Protein AF-A0A8S9M834-F1 (afdb_monomer_lite)

Sequence (113 aa):
MVLVHNRYKRPKENEKFREELDKAIQVIWNCGLPSPRCVAVDAVVETDLVSALQVSVFPEIIFTKAGKILYREKGIRTADELSKIMAFFYYGAAKPPCLNGVDYSQEQIPSVD

Organism: Brassica cretica (NCBI:txid69181)

Structure (mmCIF, N/CA/C/O backbone):
data_AF-A0A8S9M834-F1
#
_entry.id   AF-A0A8S9M834-F1
#
loop_
_atom_site.group_PDB
_atom_site.id
_atom_site.type_symbol
_atom_site.label_atom_id
_atom_site.label_alt_id
_atom_site.label_comp_id
_atom_site.label_asym_id
_atom_site.label_entity_id
_atom_site.label_seq_id
_atom_site.pdbx_PDB_ins_code
_atom_site.Cartn_x
_atom_site.Cartn_y
_atom_site.Cartn_z
_atom_site.occupancy
_atom_site.B_iso_or_equiv
_atom_site.auth_seq_id
_atom_site.auth_comp_id
_atom_site.auth_asym_id
_atom_site.auth_atom_id
_atom_site.pdbx_PDB_model_num
ATOM 1 N N . MET A 1 1 ? 0.890 -6.527 -2.447 1.00 91.88 1 MET A N 1
ATOM 2 C CA . MET A 1 1 ? 0.918 -5.295 -1.634 1.00 91.88 1 MET A CA 1
ATOM 3 C C . MET A 1 1 ? -0.371 -5.169 -0.846 1.00 91.88 1 MET A C 1
ATOM 5 O O . MET A 1 1 ? -1.420 -5.529 -1.373 1.00 91.88 1 MET A O 1
ATOM 9 N N . VAL A 1 2 ? -0.288 -4.680 0.388 1.00 94.69 2 VAL A N 1
ATOM 10 C CA . VAL A 1 2 ? -1.420 -4.558 1.315 1.00 94.69 2 VAL A CA 1
ATOM 11 C C . VAL A 1 2 ? -1.542 -3.104 1.766 1.00 94.69 2 VAL A C 1
ATOM 13 O O . VAL A 1 2 ? -0.580 -2.562 2.296 1.00 94.69 2 VAL A O 1
ATOM 16 N N . LEU A 1 3 ? -2.695 -2.473 1.554 1.00 95.44 3 LEU A N 1
ATOM 17 C CA . LEU A 1 3 ? -3.052 -1.180 2.142 1.00 95.44 3 LEU A CA 1
ATOM 18 C C . LEU A 1 3 ? -3.857 -1.447 3.411 1.00 95.44 3 LEU A C 1
ATOM 20 O O . LEU A 1 3 ? -4.983 -1.931 3.329 1.00 95.44 3 LEU A O 1
ATOM 24 N N . VAL A 1 4 ? -3.304 -1.115 4.568 1.00 96.38 4 VAL A N 1
ATOM 25 C CA . VAL A 1 4 ? -4.003 -1.224 5.848 1.00 96.38 4 VAL A CA 1
ATOM 26 C C . VAL A 1 4 ? -4.565 0.145 6.202 1.00 96.38 4 VAL A C 1
ATOM 28 O O . VAL A 1 4 ? -3.817 1.099 6.418 1.00 96.38 4 VAL A O 1
ATOM 31 N N . HIS A 1 5 ? -5.889 0.255 6.250 1.00 95.56 5 HIS A N 1
ATOM 32 C CA . HIS A 1 5 ? -6.585 1.489 6.611 1.00 95.56 5 HIS A CA 1
ATOM 33 C C . HIS A 1 5 ? -7.445 1.278 7.854 1.00 95.56 5 HIS A C 1
ATOM 35 O O . HIS A 1 5 ? -7.808 0.158 8.194 1.00 95.56 5 HIS A O 1
ATOM 41 N N . ASN A 1 6 ? -7.804 2.365 8.533 1.00 94.75 6 ASN A N 1
ATOM 42 C CA . ASN A 1 6 ? -8.695 2.313 9.689 1.00 94.75 6 ASN A CA 1
ATOM 43 C C . ASN A 1 6 ? -9.870 3.264 9.460 1.00 94.75 6 ASN A C 1
ATOM 45 O O . ASN A 1 6 ? -9.666 4.475 9.405 1.00 94.75 6 ASN A O 1
ATOM 49 N N . ARG A 1 7 ? -11.097 2.738 9.331 1.00 90.62 7 ARG A N 1
ATOM 50 C CA . ARG A 1 7 ? -12.282 3.543 8.955 1.00 90.62 7 ARG A CA 1
ATOM 51 C C . ARG A 1 7 ? -12.531 4.759 9.853 1.00 90.62 7 ARG A C 1
ATOM 53 O O . ARG A 1 7 ? -13.064 5.755 9.376 1.00 90.62 7 ARG A O 1
ATOM 60 N N . TYR A 1 8 ? -12.141 4.688 11.124 1.00 92.31 8 TYR A N 1
ATOM 61 C CA . TYR A 1 8 ? -12.408 5.735 12.112 1.00 92.31 8 TYR A CA 1
ATOM 62 C C . TYR A 1 8 ? -11.195 6.628 12.405 1.00 92.31 8 TYR A C 1
ATOM 64 O O . TYR A 1 8 ? -11.335 7.637 13.095 1.00 92.31 8 TYR A O 1
ATOM 72 N N . LYS A 1 9 ? -10.006 6.303 11.880 1.00 90.94 9 LYS A N 1
ATOM 73 C CA . LYS A 1 9 ? -8.788 7.108 12.059 1.00 90.94 9 LYS A CA 1
ATOM 74 C C . LYS A 1 9 ? -8.332 7.710 10.735 1.00 90.94 9 LYS A C 1
ATOM 76 O O . LYS A 1 9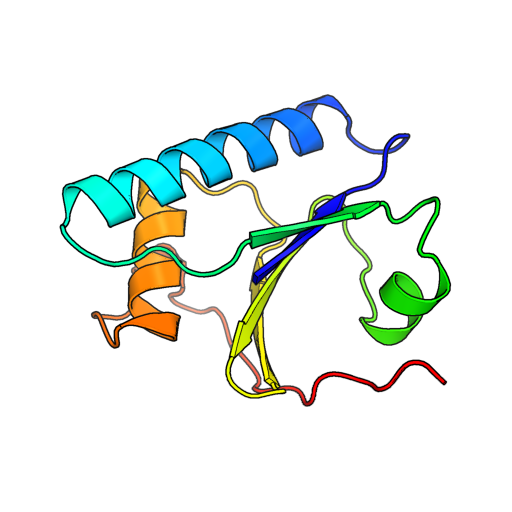 ? -8.167 6.998 9.752 1.00 90.94 9 LYS A O 1
ATOM 81 N N . ARG A 1 10 ? -8.071 9.024 10.747 1.00 88.81 10 ARG A N 1
ATOM 82 C CA . ARG A 1 10 ? -7.493 9.792 9.624 1.00 88.81 10 ARG A CA 1
ATOM 83 C C . ARG A 1 10 ? -8.209 9.525 8.277 1.00 88.81 10 ARG A C 1
ATOM 85 O O . ARG A 1 10 ? -7.552 9.218 7.287 1.00 88.81 10 ARG A O 1
ATOM 92 N N . PRO A 1 11 ? -9.549 9.671 8.198 1.00 91.44 11 PRO A N 1
ATOM 93 C CA . PRO A 1 11 ? -10.329 9.284 7.015 1.00 91.44 11 PRO A CA 1
ATOM 94 C C . PRO A 1 11 ? -9.893 10.001 5.729 1.00 91.44 11 PRO A C 1
ATOM 96 O O . PRO A 1 11 ? -9.762 9.359 4.694 1.00 91.44 11 PRO A O 1
ATOM 99 N N . LYS A 1 12 ? -9.572 11.300 5.814 1.00 91.69 12 LYS A N 1
ATOM 100 C CA . LYS A 1 12 ? -9.046 12.080 4.678 1.00 91.69 12 LYS A CA 1
ATOM 101 C C . LYS A 1 12 ? -7.726 11.523 4.144 1.00 91.69 12 LYS A C 1
ATOM 103 O O . LYS A 1 12 ? -7.442 11.601 2.956 1.00 91.69 12 LYS A O 1
ATOM 108 N N . GLU A 1 13 ? -6.898 10.986 5.030 1.00 92.50 13 GLU A N 1
ATOM 109 C CA . GLU A 1 13 ? -5.596 10.445 4.654 1.00 92.50 13 GLU A CA 1
ATOM 110 C C . GLU A 1 13 ? -5.737 9.037 4.088 1.00 92.50 13 GLU A C 1
ATOM 112 O O . GLU A 1 13 ? -5.057 8.721 3.120 1.00 92.50 13 GLU A O 1
ATOM 117 N N . ASN A 1 14 ? -6.668 8.230 4.610 1.00 91.69 14 ASN A N 1
ATOM 118 C CA . ASN A 1 14 ? -7.024 6.941 4.014 1.00 91.69 14 ASN A CA 1
ATOM 119 C C . ASN A 1 14 ? -7.490 7.105 2.561 1.00 91.69 14 ASN A C 1
ATOM 121 O O . ASN A 1 14 ? -7.041 6.365 1.688 1.00 91.69 14 ASN A O 1
ATOM 125 N N . GLU A 1 15 ? -8.367 8.082 2.308 1.00 93.44 15 GLU A N 1
ATOM 126 C CA . GLU A 1 15 ? -8.854 8.405 0.964 1.00 93.44 15 GLU A CA 1
ATOM 127 C C . GLU A 1 15 ? -7.704 8.855 0.061 1.00 93.44 15 GLU A C 1
ATOM 129 O O . GLU A 1 15 ? -7.474 8.254 -0.985 1.00 93.44 15 GLU A O 1
ATOM 134 N N . LYS A 1 16 ? -6.889 9.810 0.521 1.00 93.88 16 LYS A N 1
ATOM 135 C CA . LYS A 1 16 ? -5.737 10.300 -0.244 1.00 93.88 16 LYS A CA 1
ATOM 136 C C . LYS A 1 16 ? -4.725 9.200 -0.580 1.00 93.88 16 LYS A C 1
ATOM 138 O O . LYS A 1 16 ? -4.232 9.146 -1.701 1.00 93.88 16 LYS A O 1
ATOM 143 N N . PHE A 1 17 ? -4.413 8.309 0.362 1.00 93.69 17 PHE A N 1
ATOM 144 C CA . PHE A 1 17 ? -3.532 7.164 0.099 1.00 93.69 17 PHE A CA 1
ATOM 145 C C . PHE A 1 17 ? -4.112 6.233 -0.959 1.00 93.69 17 PHE A C 1
ATOM 147 O O . PHE A 1 17 ? -3.376 5.741 -1.810 1.00 93.69 17 PHE A O 1
ATOM 154 N N . ARG A 1 18 ? -5.422 5.985 -0.900 1.00 94.06 18 ARG A N 1
ATOM 155 C CA . ARG A 1 18 ? -6.111 5.140 -1.872 1.00 94.06 18 ARG A CA 1
ATOM 156 C C . ARG A 1 18 ? -6.093 5.771 -3.264 1.00 94.06 18 ARG A C 1
ATOM 158 O O . ARG A 1 18 ? -5.756 5.083 -4.219 1.00 94.06 18 ARG A O 1
ATOM 165 N N . GLU A 1 19 ? -6.354 7.072 -3.368 1.00 95.81 19 GLU A N 1
ATOM 166 C CA . GLU A 1 19 ? -6.280 7.806 -4.635 1.00 95.81 19 GLU A CA 1
ATOM 167 C C . GLU A 1 19 ? -4.876 7.778 -5.252 1.00 95.81 19 GLU A C 1
ATOM 169 O O . GLU A 1 19 ? -4.725 7.497 -6.441 1.00 95.81 19 GLU A O 1
ATOM 174 N N . GLU A 1 20 ? -3.836 8.063 -4.463 1.00 96.38 20 GLU A N 1
ATOM 175 C CA . GLU A 1 20 ? -2.453 8.035 -4.957 1.00 96.38 20 GLU A CA 1
ATOM 176 C C . GLU A 1 20 ? -2.016 6.615 -5.334 1.00 96.38 20 GLU A C 1
ATOM 178 O O . GLU A 1 20 ? -1.291 6.432 -6.313 1.00 96.38 20 GLU A O 1
ATOM 183 N N . LEU A 1 21 ? -2.504 5.601 -4.615 1.00 95.12 21 LEU A N 1
ATOM 184 C CA . LEU A 1 21 ? -2.274 4.201 -4.945 1.00 95.12 21 LEU A CA 1
ATOM 185 C C . LEU A 1 21 ? -2.932 3.804 -6.276 1.00 95.12 21 LEU A C 1
ATOM 187 O O . LEU A 1 21 ? -2.274 3.198 -7.123 1.00 95.12 21 LEU A O 1
ATOM 191 N N . ASP A 1 22 ? -4.194 4.172 -6.489 1.00 95.12 22 ASP A N 1
ATOM 192 C CA . ASP A 1 22 ? -4.913 3.874 -7.732 1.00 95.12 22 ASP A CA 1
ATOM 193 C C . ASP A 1 22 ? -4.243 4.561 -8.935 1.00 95.12 22 ASP A C 1
ATOM 195 O O . ASP A 1 22 ? -4.010 3.931 -9.972 1.00 95.12 22 ASP A O 1
ATOM 199 N N . LYS A 1 23 ? -3.821 5.822 -8.777 1.00 96.56 23 LYS A N 1
ATOM 200 C CA . LYS A 1 23 ? -3.026 6.538 -9.790 1.00 96.56 23 LYS A CA 1
ATOM 201 C C . LYS A 1 23 ? -1.674 5.862 -10.041 1.00 96.56 23 LYS A C 1
ATOM 203 O O . LYS A 1 23 ? -1.263 5.742 -11.192 1.00 96.56 23 LYS A O 1
ATOM 208 N N . ALA A 1 24 ? -0.980 5.385 -9.005 1.00 96.00 24 ALA A N 1
ATOM 209 C CA . ALA A 1 24 ? 0.300 4.687 -9.163 1.00 96.00 24 ALA A CA 1
ATOM 210 C C . ALA A 1 24 ? 0.151 3.395 -9.981 1.00 96.00 24 ALA A C 1
ATOM 212 O O . ALA A 1 24 ? 0.991 3.094 -10.830 1.00 96.00 24 ALA A O 1
ATOM 213 N N . ILE A 1 25 ? -0.938 2.652 -9.765 1.00 94.06 25 ILE A N 1
ATOM 214 C CA . ILE A 1 25 ? -1.266 1.453 -10.548 1.00 94.06 25 ILE A CA 1
ATOM 215 C C . ILE A 1 25 ? -1.477 1.816 -12.023 1.00 94.06 25 ILE A C 1
ATOM 217 O O . ILE A 1 25 ? -0.941 1.133 -12.897 1.00 94.06 25 ILE A O 1
ATOM 221 N N . GLN A 1 26 ? -2.188 2.912 -12.305 1.00 95.25 26 GLN A N 1
ATOM 222 C CA . GLN A 1 26 ? -2.361 3.407 -13.674 1.00 95.25 26 GLN A CA 1
ATOM 223 C C . GLN A 1 26 ? -1.025 3.787 -14.327 1.00 95.25 26 GLN A C 1
ATOM 225 O O . GLN A 1 26 ? -0.807 3.466 -15.492 1.00 95.25 26 GLN A O 1
ATOM 230 N N . VAL A 1 27 ? -0.104 4.415 -13.586 1.00 95.44 27 VAL A N 1
ATOM 231 C CA . VAL A 1 27 ? 1.248 4.722 -14.088 1.00 95.44 27 VAL A CA 1
ATOM 232 C C . VAL A 1 27 ? 1.983 3.442 -14.494 1.00 95.44 27 VAL A C 1
ATOM 234 O O . VAL A 1 27 ? 2.535 3.380 -15.590 1.00 95.44 27 VAL A O 1
ATOM 237 N N . ILE A 1 28 ? 1.937 2.395 -13.664 1.00 94.00 28 ILE A N 1
ATOM 238 C CA . ILE A 1 28 ? 2.560 1.099 -13.978 1.00 94.00 28 ILE A CA 1
ATOM 239 C C . ILE A 1 28 ? 1.968 0.480 -15.254 1.00 94.00 28 ILE A C 1
ATOM 241 O O . ILE A 1 28 ? 2.723 -0.002 -16.102 1.00 94.00 28 ILE A O 1
ATOM 245 N N . TRP A 1 29 ? 0.645 0.542 -15.431 1.00 93.94 29 TRP A N 1
ATOM 246 C CA . TRP A 1 29 ? -0.009 0.073 -16.659 1.00 93.94 29 TRP A CA 1
ATOM 247 C C . TRP A 1 29 ? 0.406 0.873 -17.891 1.00 93.94 29 TRP A C 1
ATOM 249 O O . TRP A 1 29 ? 0.685 0.282 -18.932 1.00 93.94 29 TRP A O 1
ATOM 259 N N . ASN A 1 30 ? 0.515 2.196 -17.768 1.00 94.44 30 ASN A N 1
ATOM 260 C CA . ASN A 1 30 ? 0.973 3.063 -18.855 1.00 94.44 30 ASN A CA 1
ATOM 261 C C . ASN A 1 30 ? 2.429 2.772 -19.257 1.00 94.44 30 ASN A C 1
ATOM 263 O O . ASN A 1 30 ? 2.800 2.979 -20.409 1.00 94.44 30 ASN A O 1
ATOM 267 N N . CYS A 1 31 ? 3.245 2.241 -18.341 1.00 91.88 31 CYS A N 1
ATOM 268 C CA . CYS A 1 31 ? 4.591 1.744 -18.633 1.00 91.88 31 CYS A CA 1
ATOM 269 C C . CYS A 1 31 ? 4.617 0.342 -19.278 1.00 91.88 31 CYS A C 1
ATOM 271 O O . CYS A 1 31 ? 5.700 -0.196 -19.503 1.00 91.88 31 CYS A O 1
ATOM 273 N N . GLY A 1 32 ? 3.461 -0.271 -19.559 1.00 91.56 32 GLY A N 1
ATOM 274 C CA . GLY A 1 32 ? 3.363 -1.607 -20.157 1.00 91.56 32 GLY A CA 1
ATOM 275 C C . GLY A 1 32 ? 3.685 -2.754 -19.193 1.00 91.56 32 GLY A C 1
ATOM 276 O O . GLY A 1 32 ? 3.926 -3.877 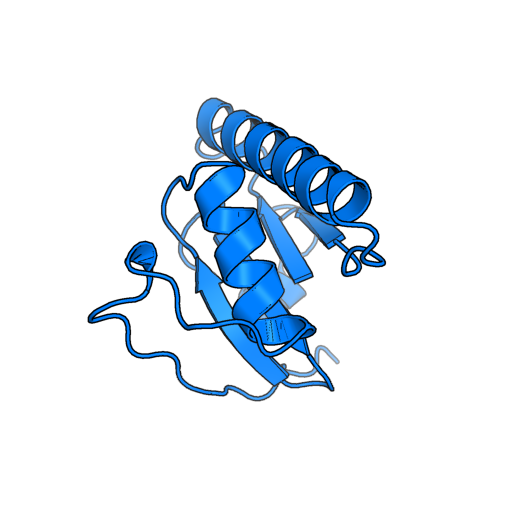-19.635 1.00 91.56 32 GLY A O 1
ATOM 277 N N . LEU A 1 33 ? 3.707 -2.490 -17.883 1.00 92.50 33 LEU A N 1
ATOM 278 C CA . LEU A 1 33 ? 4.032 -3.478 -16.858 1.00 92.50 33 LEU A CA 1
ATOM 279 C C . LEU A 1 33 ? 2.754 -4.008 -16.179 1.00 92.50 33 LEU A C 1
ATOM 281 O O . LEU A 1 33 ? 1.829 -3.240 -15.899 1.00 92.50 33 LEU A O 1
ATOM 285 N N . PRO A 1 34 ? 2.680 -5.314 -15.864 1.00 92.12 34 PRO A N 1
ATOM 286 C CA . PRO A 1 34 ? 1.520 -5.886 -15.190 1.00 92.12 34 PRO A CA 1
ATOM 287 C C . PRO A 1 34 ? 1.536 -5.495 -13.713 1.00 92.12 34 PRO A C 1
ATOM 289 O O . PRO A 1 34 ? 2.402 -5.974 -12.982 1.00 92.12 34 PRO A O 1
ATOM 292 N N . SER A 1 35 ? 0.601 -4.652 -13.266 1.00 87.75 35 SER A N 1
ATOM 293 C CA . SER A 1 35 ? 0.604 -4.116 -11.896 1.00 87.75 35 SER A CA 1
ATOM 294 C C . SER A 1 35 ? 0.619 -5.199 -10.804 1.00 87.75 35 SER A C 1
ATOM 296 O O . SER A 1 35 ? 0.042 -6.280 -10.971 1.00 87.75 35 SER A O 1
ATOM 298 N N . PRO A 1 36 ? 1.263 -4.931 -9.651 1.00 90.00 36 PRO A N 1
ATOM 299 C CA . PRO A 1 36 ? 1.222 -5.855 -8.529 1.00 90.00 36 PRO A CA 1
ATOM 300 C C . PRO A 1 36 ? -0.196 -5.926 -7.948 1.00 90.00 36 PRO A C 1
ATOM 302 O O . PRO A 1 36 ? -0.936 -4.940 -7.927 1.00 90.00 36 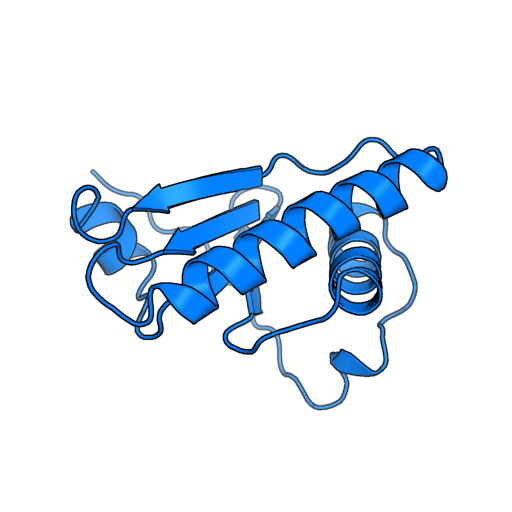PRO A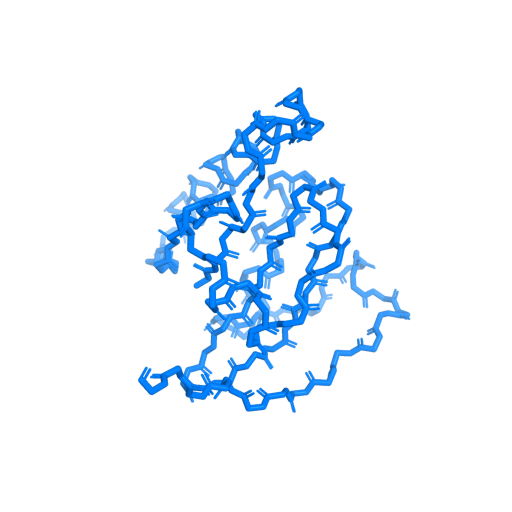 O 1
ATOM 305 N N . ARG A 1 37 ? -0.563 -7.089 -7.395 1.00 91.75 37 ARG A N 1
ATOM 306 C CA . ARG A 1 37 ? -1.834 -7.233 -6.674 1.00 91.75 37 ARG A CA 1
ATOM 307 C C . ARG A 1 37 ? -1.851 -6.323 -5.447 1.00 91.75 37 ARG A C 1
ATOM 309 O O . ARG A 1 37 ? -0.947 -6.393 -4.603 1.00 91.75 37 ARG A O 1
ATOM 316 N N . CYS A 1 38 ? -2.902 -5.518 -5.350 1.00 91.12 38 CYS A N 1
ATOM 317 C CA . CYS A 1 38 ? -3.156 -4.612 -4.240 1.00 91.12 38 CYS A CA 1
ATOM 318 C C . CYS A 1 38 ? -4.436 -5.047 -3.529 1.00 91.12 38 CYS A C 1
ATOM 320 O O . CYS A 1 38 ? -5.470 -5.224 -4.169 1.00 91.12 38 CYS A O 1
ATOM 322 N N . VAL A 1 39 ? -4.353 -5.245 -2.217 1.00 93.94 39 VAL A N 1
ATOM 323 C CA . VAL A 1 39 ? -5.500 -5.572 -1.364 1.00 93.94 39 VAL A CA 1
ATOM 324 C C . VAL A 1 39 ? -5.629 -4.515 -0.278 1.00 93.94 39 VAL A C 1
ATOM 326 O O . VAL A 1 39 ? -4.617 -4.053 0.246 1.00 93.94 39 VAL A O 1
ATOM 329 N N . ALA A 1 40 ? -6.858 -4.115 0.036 1.00 94.62 40 ALA A N 1
ATOM 330 C CA . ALA A 1 40 ? -7.146 -3.206 1.137 1.00 94.62 40 ALA A CA 1
ATOM 331 C C . ALA A 1 40 ? -7.662 -4.014 2.332 1.00 94.62 40 ALA A C 1
ATOM 333 O O . ALA A 1 40 ? -8.584 -4.812 2.178 1.00 94.62 40 ALA A O 1
ATOM 334 N N . VAL A 1 41 ? -7.056 -3.805 3.494 1.00 95.25 41 VAL A N 1
ATOM 335 C CA . VAL A 1 41 ? -7.407 -4.437 4.765 1.00 95.25 41 VAL A CA 1
ATOM 336 C C . VAL A 1 41 ? -7.931 -3.358 5.692 1.00 95.25 41 VAL A C 1
ATOM 338 O O . VAL A 1 41 ? -7.277 -2.332 5.904 1.00 95.25 41 VAL A O 1
ATOM 341 N N . ASP A 1 42 ? -9.103 -3.606 6.260 1.00 95.25 42 ASP A N 1
ATOM 342 C CA . ASP A 1 42 ? -9.657 -2.736 7.278 1.00 95.25 42 ASP A CA 1
ATOM 343 C C . ASP A 1 42 ? -9.233 -3.192 8.671 1.00 95.25 42 ASP A C 1
ATOM 345 O O . ASP A 1 42 ? -9.661 -4.235 9.161 1.00 95.25 42 ASP A O 1
ATOM 349 N N . ALA A 1 43 ? -8.455 -2.345 9.332 1.00 95.38 43 ALA A N 1
ATOM 350 C CA . ALA A 1 43 ? -7.911 -2.583 10.656 1.00 95.38 43 ALA A CA 1
ATOM 351 C C . ALA A 1 43 ? -8.947 -2.676 11.776 1.00 95.38 43 ALA A C 1
ATOM 353 O O . ALA A 1 43 ? -8.602 -3.069 12.888 1.00 95.38 43 ALA A O 1
ATOM 354 N N . VAL A 1 44 ? -10.190 -2.268 11.518 1.00 94.81 44 VAL A N 1
ATOM 355 C CA . VAL A 1 44 ? -11.281 -2.401 12.489 1.00 94.81 44 VAL A CA 1
ATOM 356 C C . VAL A 1 44 ? -11.908 -3.794 12.443 1.00 94.81 44 VAL A C 1
ATOM 358 O O . VAL A 1 44 ? -12.372 -4.276 13.470 1.00 94.81 44 VAL A O 1
ATOM 361 N N . VAL A 1 45 ? -11.935 -4.429 11.268 1.00 95.62 45 VAL A N 1
ATOM 362 C CA . VAL A 1 45 ? -12.529 -5.761 11.078 1.00 95.62 45 VAL A CA 1
ATOM 363 C C . VAL A 1 45 ? -11.476 -6.853 11.221 1.00 95.62 45 VAL A C 1
ATOM 365 O O . VAL A 1 45 ? -11.695 -7.821 11.935 1.00 95.62 45 VAL A O 1
ATOM 368 N N . GLU A 1 46 ? -10.319 -6.674 10.587 1.00 94.69 46 GLU A N 1
ATOM 369 C CA . GLU A 1 46 ? -9.251 -7.676 10.516 1.00 94.69 46 GLU A CA 1
ATOM 370 C C . GLU A 1 46 ? -8.216 -7.450 11.628 1.00 94.69 46 GLU A C 1
ATOM 372 O O . GLU A 1 46 ? -7.033 -7.196 11.374 1.00 94.69 46 GLU A O 1
ATOM 377 N N . THR A 1 47 ? -8.666 -7.473 12.884 1.00 93.50 47 THR A N 1
ATOM 378 C CA . THR A 1 47 ? -7.826 -7.134 14.045 1.00 93.50 47 THR A CA 1
ATOM 379 C C . THR A 1 47 ? -6.640 -8.077 14.211 1.00 93.50 47 THR A C 1
ATOM 381 O O . THR A 1 47 ? -5.541 -7.619 14.525 1.00 93.50 47 THR A O 1
ATOM 384 N N . ASP A 1 48 ? -6.837 -9.369 13.949 1.00 93.69 48 ASP A N 1
ATOM 385 C CA . ASP A 1 48 ? -5.803 -10.394 14.122 1.00 93.69 48 ASP A CA 1
ATOM 386 C C . ASP A 1 48 ? -4.693 -10.229 13.086 1.00 93.69 48 ASP A C 1
ATOM 388 O O . ASP A 1 48 ? -3.510 -10.239 13.426 1.00 93.69 48 ASP A O 1
ATOM 392 N N . LEU A 1 49 ? -5.065 -9.948 11.834 1.00 92.62 49 LEU A N 1
ATOM 393 C CA . LEU A 1 49 ? -4.114 -9.669 10.762 1.00 92.62 49 LEU A CA 1
ATOM 394 C C . LEU A 1 49 ? -3.310 -8.392 11.037 1.00 92.62 49 LEU A C 1
ATOM 396 O O . LEU A 1 49 ? -2.097 -8.364 10.836 1.00 92.62 49 LEU A O 1
ATOM 400 N N . VAL A 1 50 ? -3.966 -7.333 11.517 1.00 93.75 50 VAL A N 1
ATOM 401 C CA . VAL A 1 50 ? -3.298 -6.073 11.882 1.00 93.75 50 VAL A CA 1
ATOM 402 C C . VAL A 1 50 ? -2.346 -6.258 13.059 1.00 93.75 50 VAL A C 1
ATOM 404 O O . VAL A 1 50 ? -1.241 -5.709 13.032 1.00 93.75 50 VAL A O 1
ATOM 407 N N . SER A 1 51 ? -2.746 -7.056 14.050 1.00 93.00 51 SER A N 1
ATOM 408 C CA . SER A 1 51 ? -1.912 -7.415 15.196 1.00 93.00 51 SER A CA 1
ATOM 409 C C . SER A 1 51 ? -0.692 -8.228 14.761 1.00 93.00 51 SER A C 1
ATOM 411 O O . SER A 1 51 ? 0.440 -7.855 15.073 1.00 93.00 51 SER A O 1
ATOM 413 N N . ALA A 1 52 ? -0.899 -9.268 13.946 1.00 92.06 52 ALA A N 1
ATOM 414 C CA . ALA A 1 52 ? 0.168 -10.106 13.408 1.00 92.06 52 ALA A CA 1
ATOM 415 C C . ALA A 1 52 ? 1.174 -9.278 12.598 1.00 92.06 52 ALA A C 1
ATOM 417 O O . ALA A 1 52 ? 2.380 -9.372 12.816 1.00 92.06 52 ALA A O 1
ATOM 418 N N . LEU A 1 53 ? 0.688 -8.399 11.715 1.00 91.50 53 LEU A N 1
ATOM 419 C CA . LEU A 1 53 ? 1.524 -7.510 10.903 1.00 91.50 53 LEU A CA 1
ATOM 420 C C . LEU A 1 53 ? 2.176 -6.370 11.704 1.00 91.50 53 LEU A C 1
ATOM 422 O O . LEU A 1 53 ? 2.956 -5.617 11.113 1.00 91.50 53 LEU A O 1
ATOM 426 N N . GLN A 1 54 ? 1.880 -6.236 13.002 1.00 91.75 54 GLN A N 1
ATOM 427 C CA . GLN A 1 54 ? 2.389 -5.194 13.902 1.00 91.75 54 GLN A CA 1
ATOM 428 C C . GLN A 1 54 ? 2.180 -3.768 13.364 1.00 91.75 54 GLN A C 1
ATOM 430 O O . GLN A 1 54 ? 3.044 -2.894 13.486 1.00 91.75 54 GLN A O 1
ATOM 435 N N . VAL A 1 55 ? 1.028 -3.518 12.736 1.00 93.19 55 VAL A N 1
ATOM 436 C CA . VAL A 1 55 ? 0.707 -2.201 12.169 1.00 93.19 55 VAL A CA 1
ATOM 437 C C . VAL A 1 55 ? 0.374 -1.223 13.292 1.00 93.19 55 VAL A C 1
ATOM 439 O O . VAL A 1 55 ? -0.536 -1.449 14.089 1.00 93.19 55 VAL A O 1
ATOM 442 N N . SER A 1 56 ? 1.105 -0.110 13.343 1.00 90.12 56 SER A N 1
ATOM 443 C CA . SER A 1 56 ? 0.967 0.911 14.393 1.00 90.12 56 SER A CA 1
ATOM 444 C C . SER A 1 56 ? 0.486 2.268 13.882 1.00 90.12 56 SER A C 1
ATOM 446 O O . SER A 1 56 ? 0.009 3.089 14.669 1.00 90.12 56 SER A O 1
ATOM 448 N N . VAL A 1 57 ? 0.573 2.509 12.572 1.00 92.62 57 VAL A N 1
ATOM 449 C CA . VAL A 1 57 ? 0.159 3.757 11.923 1.00 92.62 57 VAL A CA 1
ATOM 450 C C . VAL A 1 57 ? -0.896 3.440 10.870 1.00 92.62 57 VAL A C 1
ATOM 452 O O . VAL A 1 57 ? -0.849 2.403 10.223 1.00 92.62 57 VAL A O 1
ATOM 455 N N . PHE A 1 58 ? -1.860 4.344 10.701 1.00 92.94 58 PHE A N 1
ATOM 456 C CA . PHE A 1 58 ? -2.879 4.230 9.663 1.00 92.94 58 PHE A CA 1
ATOM 457 C C . PHE A 1 58 ? -2.955 5.529 8.850 1.00 92.94 58 PHE A C 1
ATOM 459 O O . PHE A 1 58 ? -2.902 6.603 9.464 1.00 92.94 58 PHE A O 1
ATOM 466 N N . PRO A 1 59 ? -3.114 5.455 7.519 1.00 94.19 59 PRO A N 1
ATOM 467 C CA . PRO A 1 59 ? -2.956 4.246 6.699 1.00 94.19 59 PRO A CA 1
ATOM 468 C C . PRO A 1 59 ? -1.476 3.812 6.582 1.00 94.19 59 PRO A C 1
ATOM 470 O O . PRO A 1 59 ? -0.574 4.632 6.737 1.00 94.19 59 PRO A O 1
ATOM 473 N N . GLU A 1 60 ? -1.231 2.530 6.309 1.00 95.12 60 GLU A N 1
ATOM 474 C CA . GLU A 1 60 ? 0.108 1.961 6.063 1.00 95.12 60 GLU A CA 1
ATOM 475 C C . GLU A 1 60 ? 0.070 1.053 4.822 1.00 95.12 60 GLU A C 1
ATOM 477 O O . GLU A 1 60 ? -0.854 0.253 4.659 1.00 95.12 60 GLU A O 1
ATOM 482 N N . ILE A 1 61 ? 1.061 1.170 3.932 1.00 94.81 61 ILE A N 1
ATOM 483 C CA . ILE A 1 61 ? 1.216 0.295 2.761 1.00 94.81 61 ILE A CA 1
ATOM 484 C C . ILE A 1 61 ? 2.364 -0.678 3.012 1.00 94.81 61 ILE A C 1
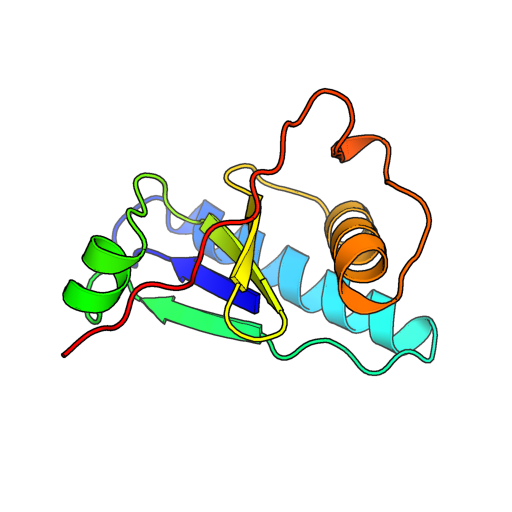ATOM 486 O O . ILE A 1 61 ? 3.515 -0.279 3.176 1.00 94.81 61 ILE A O 1
ATOM 490 N N . ILE A 1 62 ? 2.064 -1.971 2.961 1.00 94.75 62 ILE A N 1
ATOM 491 C CA . ILE A 1 62 ? 3.025 -3.051 3.164 1.00 94.75 62 ILE A CA 1
ATOM 492 C C . ILE A 1 62 ? 3.328 -3.706 1.813 1.00 94.75 62 ILE A C 1
ATOM 494 O O . ILE A 1 62 ? 2.475 -4.342 1.177 1.00 94.75 62 ILE A O 1
ATOM 498 N N . PHE A 1 63 ? 4.570 -3.554 1.362 1.00 94.62 63 PHE A N 1
ATOM 499 C CA . PHE A 1 63 ? 5.094 -4.193 0.162 1.00 94.62 63 PHE A CA 1
ATOM 500 C C . PHE A 1 63 ? 5.488 -5.624 0.495 1.00 94.62 63 PHE A C 1
ATOM 502 O O . PHE A 1 63 ? 6.306 -5.864 1.379 1.00 94.62 63 PHE A O 1
ATOM 509 N N . THR A 1 64 ? 4.910 -6.582 -0.225 1.00 93.44 64 THR A N 1
ATOM 510 C CA . THR A 1 64 ? 5.092 -8.010 0.031 1.00 93.44 64 THR A CA 1
ATOM 511 C C . THR A 1 64 ? 5.418 -8.748 -1.255 1.00 93.44 64 THR A C 1
ATOM 513 O O . THR A 1 64 ? 4.802 -8.496 -2.290 1.00 93.44 64 THR A O 1
ATOM 516 N N . LYS A 1 65 ? 6.367 -9.684 -1.207 1.00 91.69 65 LYS A N 1
ATOM 517 C CA . LYS A 1 65 ? 6.726 -10.543 -2.344 1.00 91.69 65 LYS A CA 1
ATOM 518 C C . LYS A 1 65 ? 7.199 -11.896 -1.827 1.00 91.69 65 LYS A C 1
ATOM 520 O O . LYS A 1 65 ? 7.996 -11.951 -0.898 1.00 91.69 65 LYS A O 1
ATOM 525 N N . ALA A 1 66 ? 6.703 -12.977 -2.433 1.00 89.06 66 ALA A N 1
ATOM 526 C CA . ALA A 1 66 ? 7.108 -14.353 -2.125 1.00 89.06 66 ALA A CA 1
ATOM 527 C C . ALA A 1 66 ? 7.101 -14.695 -0.615 1.00 89.06 66 ALA A C 1
ATOM 529 O O . ALA A 1 66 ? 8.073 -15.231 -0.091 1.00 89.06 66 ALA A O 1
ATOM 530 N N . GLY A 1 67 ? 6.020 -14.348 0.096 1.00 86.88 67 GLY A N 1
ATOM 531 C CA . GLY A 1 67 ? 5.875 -14.667 1.526 1.00 86.88 67 GLY A CA 1
ATOM 532 C C . GLY A 1 67 ? 6.685 -13.778 2.480 1.00 86.88 67 GLY A C 1
ATOM 533 O O . GLY A 1 67 ? 6.745 -14.062 3.673 1.00 86.88 67 GLY A O 1
ATOM 534 N N . LYS A 1 68 ? 7.308 -12.706 1.978 1.00 91.75 68 LYS A N 1
ATOM 535 C CA . LYS A 1 68 ? 8.108 -11.766 2.773 1.00 91.75 68 LYS A CA 1
ATOM 536 C C . LYS A 1 68 ? 7.578 -10.344 2.656 1.00 91.75 68 LYS A C 1
ATOM 538 O O . LYS A 1 68 ? 7.105 -9.942 1.588 1.00 91.75 68 LYS A O 1
ATOM 543 N N . ILE A 1 69 ? 7.685 -9.588 3.740 1.00 93.31 69 ILE A N 1
ATOM 544 C CA . ILE A 1 69 ? 7.517 -8.138 3.768 1.00 93.31 69 ILE A CA 1
ATOM 545 C C . ILE A 1 69 ? 8.851 -7.527 3.348 1.00 93.31 69 ILE A C 1
ATOM 547 O O . ILE A 1 69 ? 9.901 -7.850 3.896 1.00 93.31 69 ILE A O 1
ATOM 551 N N . LEU A 1 70 ? 8.805 -6.683 2.324 1.00 92.88 70 LEU A N 1
ATOM 552 C CA . LEU A 1 70 ? 9.974 -6.017 1.761 1.00 92.88 70 LEU A CA 1
ATOM 553 C C . LEU A 1 70 ? 10.139 -4.603 2.303 1.00 92.88 70 LEU A C 1
ATOM 555 O O . LEU A 1 70 ? 11.262 -4.147 2.457 1.00 92.88 70 LEU A O 1
ATOM 559 N N . TYR A 1 71 ? 9.027 -3.895 2.508 1.00 93.00 71 TYR A N 1
ATOM 560 C CA . TYR A 1 71 ? 9.023 -2.495 2.910 1.00 93.00 71 TYR A CA 1
ATOM 561 C C . TYR A 1 71 ? 7.652 -2.078 3.444 1.00 93.00 71 TYR A C 1
ATOM 563 O O . TYR A 1 71 ? 6.626 -2.630 3.041 1.00 93.00 71 TYR A O 1
ATOM 571 N N . ARG A 1 72 ? 7.644 -1.078 4.326 1.00 93.06 72 ARG A N 1
ATOM 572 C CA . ARG A 1 72 ? 6.454 -0.493 4.942 1.00 93.06 72 ARG A CA 1
ATOM 573 C C . ARG A 1 72 ? 6.478 1.017 4.746 1.00 93.06 72 ARG A C 1
ATOM 575 O O . ARG A 1 72 ? 7.363 1.697 5.260 1.00 93.06 72 ARG A O 1
ATOM 582 N N . GLU A 1 73 ? 5.503 1.534 4.014 1.00 92.88 73 GLU A N 1
ATOM 583 C CA . GLU A 1 73 ? 5.316 2.966 3.805 1.00 92.88 73 GLU A CA 1
ATOM 584 C C . GLU A 1 73 ? 4.233 3.492 4.751 1.00 92.88 73 GLU A C 1
ATOM 586 O O . GLU A 1 73 ? 3.090 3.034 4.720 1.00 92.88 73 GLU A O 1
ATOM 591 N N . LYS A 1 74 ? 4.606 4.460 5.591 1.00 91.50 74 LYS A N 1
ATOM 592 C CA . LYS A 1 74 ? 3.750 5.049 6.637 1.00 91.50 74 LYS A CA 1
ATOM 593 C C . LYS A 1 74 ? 3.389 6.511 6.354 1.00 91.50 74 LYS A C 1
ATOM 595 O O . LYS A 1 74 ? 2.567 7.092 7.061 1.00 91.50 74 LYS A O 1
ATOM 600 N N . GLY A 1 75 ? 4.030 7.126 5.362 1.00 88.62 75 GLY A N 1
ATOM 601 C CA . GLY A 1 75 ? 3.837 8.508 4.944 1.00 88.62 75 GLY A CA 1
ATOM 602 C C . GLY A 1 75 ? 3.086 8.612 3.620 1.00 88.62 75 GLY A C 1
ATOM 603 O O . GLY A 1 75 ? 3.095 7.698 2.798 1.00 88.62 75 GLY A O 1
ATOM 604 N N . ILE A 1 76 ? 2.420 9.752 3.415 1.00 87.38 76 ILE A N 1
ATOM 605 C CA . ILE A 1 76 ? 1.761 10.047 2.140 1.00 87.38 76 ILE A CA 1
ATOM 606 C C . ILE A 1 76 ? 2.846 10.147 1.068 1.00 87.38 76 ILE A C 1
ATOM 608 O O . ILE A 1 76 ? 3.735 10.992 1.165 1.00 87.38 76 ILE A O 1
ATOM 612 N N . ARG A 1 77 ? 2.733 9.317 0.034 1.00 93.00 77 ARG A N 1
ATOM 613 C CA . ARG A 1 77 ? 3.568 9.369 -1.167 1.00 93.00 77 ARG A CA 1
ATOM 614 C C . ARG A 1 77 ? 2.713 9.692 -2.374 1.00 93.00 77 ARG A C 1
ATOM 616 O O . ARG A 1 77 ? 1.539 9.329 -2.423 1.00 93.00 77 ARG A O 1
ATOM 623 N N . THR A 1 78 ? 3.315 10.375 -3.333 1.00 95.50 78 THR A N 1
ATOM 624 C CA . THR A 1 78 ? 2.673 10.635 -4.622 1.00 95.50 78 THR A CA 1
ATOM 625 C C . THR A 1 78 ? 2.587 9.360 -5.458 1.00 95.50 78 THR A C 1
ATOM 627 O O . THR A 1 78 ? 3.364 8.420 -5.270 1.00 95.50 78 THR A O 1
ATOM 630 N N . ALA A 1 79 ? 1.679 9.344 -6.428 1.00 95.81 79 ALA A N 1
ATOM 631 C CA . ALA A 1 79 ? 1.536 8.254 -7.385 1.00 95.81 79 ALA A CA 1
ATOM 632 C C . ALA A 1 79 ? 2.849 7.924 -8.120 1.00 95.81 79 ALA A C 1
ATOM 634 O O . ALA A 1 79 ? 3.183 6.754 -8.308 1.00 95.81 79 ALA A O 1
ATOM 635 N N . ASP A 1 80 ? 3.620 8.950 -8.493 1.00 94.81 80 ASP A N 1
ATOM 636 C CA . ASP A 1 80 ? 4.930 8.792 -9.132 1.00 94.81 80 ASP A CA 1
ATOM 637 C C . ASP A 1 80 ? 5.928 8.094 -8.194 1.00 94.81 80 ASP A C 1
ATOM 639 O O . ASP A 1 80 ? 6.532 7.088 -8.570 1.00 94.81 80 ASP A O 1
ATOM 643 N N . GLU A 1 81 ? 6.043 8.546 -6.945 1.00 95.19 81 GLU A N 1
ATOM 644 C CA . GLU A 1 81 ? 6.914 7.903 -5.957 1.00 95.19 81 GLU A CA 1
ATOM 645 C C . GLU A 1 81 ? 6.488 6.461 -5.673 1.00 95.19 81 GLU A C 1
ATOM 647 O O . GLU A 1 81 ? 7.332 5.564 -5.691 1.00 95.19 81 GLU A O 1
ATOM 652 N N . LEU A 1 82 ? 5.191 6.217 -5.460 1.00 95.38 82 LEU A N 1
ATOM 653 C CA . LEU A 1 82 ? 4.654 4.874 -5.230 1.00 95.38 82 LEU A CA 1
ATOM 654 C C . LEU A 1 82 ? 4.928 3.955 -6.418 1.00 95.38 82 LEU A C 1
ATOM 656 O O . LEU A 1 82 ? 5.373 2.826 -6.213 1.00 95.38 82 LEU A O 1
ATOM 660 N N . SER A 1 83 ? 4.734 4.432 -7.650 1.00 95.25 83 SER A N 1
ATOM 661 C CA . SER A 1 83 ? 5.017 3.648 -8.857 1.00 95.25 83 SER A CA 1
ATOM 662 C C . SER A 1 83 ? 6.499 3.265 -8.947 1.00 95.25 83 SER A C 1
ATOM 664 O O . SER A 1 83 ? 6.828 2.118 -9.249 1.00 95.25 83 SER A O 1
ATOM 666 N N . LYS A 1 84 ? 7.414 4.169 -8.578 1.00 94.75 84 LYS A N 1
ATOM 667 C CA . LYS A 1 84 ? 8.855 3.883 -8.554 1.00 94.75 84 LYS A CA 1
ATOM 668 C C . LYS A 1 84 ? 9.230 2.899 -7.447 1.00 94.75 84 LYS A C 1
ATOM 670 O O . LYS A 1 84 ? 10.050 2.013 -7.682 1.00 94.75 84 LYS A O 1
ATOM 675 N N . ILE A 1 85 ? 8.611 3.002 -6.269 1.00 94.50 85 ILE A N 1
ATOM 676 C CA . ILE A 1 85 ? 8.794 2.036 -5.172 1.00 94.50 85 ILE A CA 1
ATOM 677 C C . ILE A 1 85 ? 8.291 0.648 -5.599 1.00 94.50 85 ILE A C 1
ATOM 679 O O . ILE A 1 85 ? 8.991 -0.350 -5.417 1.00 94.50 85 ILE A O 1
ATOM 683 N N . MET A 1 86 ? 7.109 0.572 -6.222 1.00 94.56 86 MET A N 1
ATOM 684 C CA . MET A 1 86 ? 6.593 -0.671 -6.800 1.00 94.56 86 MET A CA 1
ATOM 685 C C . MET A 1 86 ? 7.570 -1.237 -7.830 1.00 94.56 86 MET A C 1
ATOM 687 O O . MET A 1 86 ? 7.890 -2.425 -7.782 1.00 94.56 86 MET A O 1
ATOM 691 N N . ALA A 1 87 ? 8.073 -0.399 -8.736 1.00 94.44 87 ALA A N 1
ATOM 692 C CA . ALA A 1 87 ? 8.970 -0.846 -9.786 1.00 94.44 87 ALA A CA 1
ATOM 693 C C . ALA A 1 87 ? 10.304 -1.368 -9.248 1.00 94.44 87 ALA A C 1
ATOM 695 O O . ALA A 1 87 ? 10.806 -2.382 -9.738 1.00 94.44 87 ALA A O 1
ATOM 696 N N . PHE A 1 88 ? 10.830 -0.741 -8.197 1.00 93.94 88 PHE A N 1
ATOM 697 C CA . PHE A 1 88 ? 12.011 -1.210 -7.483 1.00 93.94 88 PHE A CA 1
ATOM 698 C C . PHE A 1 88 ? 11.798 -2.620 -6.903 1.00 93.94 88 PHE A C 1
ATOM 700 O O . PHE A 1 88 ? 12.545 -3.543 -7.228 1.00 93.94 88 PHE A O 1
ATOM 707 N N . PHE A 1 89 ? 10.740 -2.831 -6.112 1.00 93.06 89 PHE A N 1
ATOM 708 C CA . PHE A 1 89 ? 10.525 -4.112 -5.422 1.00 93.06 89 PHE A CA 1
ATOM 709 C C . PHE A 1 89 ? 10.004 -5.243 -6.324 1.00 93.06 89 PHE A C 1
ATOM 711 O O . PHE A 1 89 ? 10.347 -6.419 -6.128 1.00 93.06 89 PHE A O 1
ATOM 718 N N . TYR A 1 90 ? 9.164 -4.930 -7.312 1.00 93.69 90 TYR A N 1
ATOM 719 C CA . TYR A 1 90 ? 8.508 -5.948 -8.133 1.00 93.69 90 TYR A CA 1
ATOM 720 C C . TYR A 1 90 ? 9.231 -6.226 -9.448 1.00 93.69 90 TYR A C 1
ATOM 722 O O . TYR A 1 90 ? 9.335 -7.406 -9.791 1.00 93.69 90 TYR A O 1
ATOM 730 N N . TYR A 1 91 ? 9.785 -5.205 -10.109 1.00 93.25 91 TYR A N 1
ATOM 731 C CA . TYR A 1 91 ? 10.372 -5.320 -11.453 1.00 93.25 91 TYR A CA 1
ATOM 732 C C . TYR A 1 91 ? 11.887 -5.070 -11.505 1.00 93.25 91 TYR A C 1
ATOM 734 O O . TYR A 1 91 ? 12.465 -5.138 -12.583 1.00 93.25 91 TYR A O 1
ATOM 742 N N . GLY A 1 92 ? 12.546 -4.811 -10.369 1.00 90.38 92 GLY A N 1
ATOM 743 C CA . GLY A 1 92 ? 14.001 -4.628 -10.317 1.00 90.38 92 GLY A CA 1
ATOM 744 C C . GLY A 1 92 ? 14.486 -3.301 -10.908 1.00 90.38 92 GLY A C 1
ATOM 745 O O . GLY A 1 92 ? 15.607 -3.229 -11.406 1.00 90.38 92 GLY A O 1
ATOM 746 N N . ALA A 1 93 ? 13.649 -2.259 -10.880 1.00 92.31 93 ALA A N 1
ATOM 747 C CA . ALA A 1 93 ? 14.050 -0.913 -11.288 1.00 92.31 93 ALA A CA 1
ATOM 748 C C . ALA A 1 93 ? 15.120 -0.320 -10.347 1.00 92.31 93 ALA A C 1
ATOM 750 O O . ALA A 1 93 ? 15.455 -0.895 -9.315 1.00 92.31 93 ALA A O 1
ATOM 751 N N . ALA A 1 94 ? 15.649 0.859 -10.682 1.00 91.62 94 ALA A N 1
ATOM 752 C CA . ALA A 1 94 ? 16.580 1.576 -9.813 1.00 91.62 94 ALA A CA 1
ATOM 753 C C . ALA A 1 94 ? 15.906 2.038 -8.507 1.00 91.62 94 ALA A C 1
ATOM 755 O O . ALA A 1 94 ? 14.718 2.368 -8.490 1.00 91.62 94 ALA A O 1
ATOM 756 N N . LYS A 1 95 ? 16.677 2.099 -7.412 1.00 91.69 95 LYS A N 1
ATOM 757 C CA . LYS A 1 95 ? 16.189 2.583 -6.113 1.00 91.69 95 LYS A CA 1
ATOM 758 C C . LYS A 1 95 ? 15.772 4.059 -6.227 1.00 91.69 95 LYS A C 1
ATOM 760 O O . LYS A 1 95 ? 16.619 4.889 -6.564 1.00 91.69 95 LYS A O 1
ATOM 765 N N . PRO A 1 96 ? 14.507 4.420 -5.945 1.00 92.12 96 PRO A N 1
ATOM 766 C CA . PRO A 1 96 ? 14.077 5.808 -6.018 1.00 92.12 96 PRO A CA 1
ATOM 767 C C . PRO A 1 96 ? 14.649 6.655 -4.868 1.00 92.12 96 PRO A C 1
ATOM 769 O O . PRO A 1 96 ? 14.824 6.144 -3.758 1.00 92.12 96 PRO A O 1
ATOM 772 N N . PRO A 1 97 ? 14.857 7.972 -5.079 1.00 88.94 97 PRO A N 1
ATOM 773 C CA . PRO A 1 97 ? 15.377 8.878 -4.049 1.00 88.94 97 PRO A CA 1
ATOM 774 C C . PRO A 1 97 ? 14.520 8.923 -2.781 1.00 88.94 97 PRO A C 1
ATOM 776 O O . PRO A 1 97 ? 15.029 9.140 -1.688 1.00 88.94 97 PRO A O 1
ATOM 779 N N . CYS A 1 98 ? 13.220 8.672 -2.925 1.00 85.75 98 CYS A N 1
ATOM 780 C CA . CYS A 1 98 ? 12.241 8.663 -1.847 1.00 85.75 98 CYS A CA 1
ATOM 781 C C . CYS A 1 98 ? 12.456 7.516 -0.826 1.00 85.75 98 CYS A C 1
ATOM 783 O O . CYS A 1 98 ? 11.877 7.558 0.262 1.00 85.75 98 CYS A O 1
ATOM 785 N N . LEU A 1 99 ? 13.316 6.540 -1.159 1.00 86.94 99 LEU A N 1
ATOM 786 C CA . LEU A 1 99 ? 13.795 5.459 -0.288 1.00 86.94 99 LEU A CA 1
ATOM 787 C C . LEU A 1 99 ? 15.247 5.665 0.198 1.00 86.94 99 LEU A C 1
ATOM 789 O O . LEU A 1 99 ? 15.826 4.768 0.820 1.00 86.94 99 LEU A O 1
ATOM 793 N N . ASN A 1 100 ? 15.892 6.797 -0.105 1.00 84.56 100 ASN A N 1
ATOM 794 C CA . ASN A 1 100 ? 17.243 7.068 0.393 1.00 84.56 100 ASN A CA 1
ATOM 795 C C . ASN A 1 100 ? 17.222 7.283 1.910 1.00 84.56 100 ASN A C 1
ATOM 797 O O . ASN A 1 100 ? 16.366 7.988 2.432 1.00 84.56 100 ASN A O 1
ATOM 801 N N . GLY A 1 101 ? 18.160 6.650 2.620 1.00 73.88 101 GLY A N 1
ATOM 802 C CA . GLY A 1 101 ? 18.216 6.685 4.088 1.00 73.88 101 GLY A CA 1
ATOM 803 C C . GLY A 1 101 ? 17.147 5.845 4.795 1.00 73.88 101 GLY A C 1
ATOM 804 O O . GLY A 1 101 ? 17.151 5.778 6.019 1.00 73.88 101 GLY A O 1
ATOM 805 N N . VAL A 1 102 ? 16.259 5.184 4.047 1.00 77.56 102 VAL A N 1
ATOM 806 C CA . VAL A 1 102 ? 15.287 4.241 4.598 1.00 77.56 102 VAL A CA 1
ATOM 807 C C . VAL A 1 102 ? 15.919 2.855 4.617 1.00 77.56 102 VAL A C 1
ATOM 809 O O . VAL A 1 102 ? 16.263 2.317 3.558 1.00 77.56 102 VAL A O 1
ATOM 812 N N . ASP A 1 103 ? 16.085 2.305 5.817 1.00 69.25 103 ASP A N 1
ATOM 813 C CA . ASP A 1 103 ? 16.438 0.902 5.992 1.00 69.25 103 ASP A CA 1
ATOM 814 C C . ASP A 1 103 ? 15.185 0.051 5.761 1.00 69.25 103 ASP A C 1
ATOM 816 O O . ASP A 1 103 ? 14.107 0.356 6.277 1.00 69.25 103 ASP A O 1
ATOM 820 N N . TYR A 1 104 ? 15.305 -0.973 4.924 1.00 72.06 104 TYR A N 1
ATOM 821 C CA . TYR A 1 104 ? 14.219 -1.905 4.655 1.00 72.06 104 TYR A CA 1
ATOM 822 C C . TYR A 1 104 ? 14.687 -3.310 5.026 1.00 72.06 104 TYR A C 1
ATOM 824 O O . TYR A 1 104 ? 15.455 -3.956 4.313 1.00 72.06 104 TYR A O 1
ATOM 832 N N . SER A 1 105 ? 14.224 -3.782 6.180 1.00 68.56 105 SER A N 1
ATOM 833 C CA . SER A 1 105 ? 14.418 -5.153 6.632 1.00 68.56 105 SER A CA 1
ATOM 834 C C . SER A 1 105 ? 13.471 -6.084 5.884 1.00 68.56 105 SER A C 1
ATOM 836 O O . SER A 1 105 ? 12.266 -5.845 5.812 1.00 68.56 105 SER A O 1
ATOM 838 N N . GLN A 1 106 ? 14.007 -7.178 5.339 1.00 79.06 106 GLN A N 1
ATOM 839 C CA . GLN A 1 106 ? 13.154 -8.270 4.881 1.00 79.06 106 GLN A CA 1
ATOM 840 C C . GLN A 1 106 ? 12.614 -9.013 6.102 1.00 79.06 106 GLN A C 1
ATOM 842 O O . GLN A 1 106 ? 13.357 -9.722 6.778 1.00 79.06 106 GLN A O 1
ATOM 847 N N . GLU A 1 107 ? 11.322 -8.861 6.367 1.00 85.38 107 GLU A N 1
ATOM 848 C CA . GLU A 1 107 ? 10.617 -9.571 7.435 1.00 85.38 107 GLU A CA 1
ATOM 849 C C . GLU A 1 107 ? 9.833 -10.742 6.831 1.00 85.38 107 GLU A C 1
ATOM 851 O O . GLU A 1 107 ? 9.319 -10.668 5.710 1.00 85.38 107 GLU A O 1
ATOM 856 N N . GLN A 1 108 ? 9.726 -11.850 7.558 1.00 86.31 108 GLN A N 1
ATOM 857 C CA . GLN A 1 108 ? 8.834 -12.935 7.159 1.00 86.31 108 GLN A CA 1
ATOM 858 C C . GLN A 1 108 ? 7.381 -12.505 7.394 1.00 86.31 108 GLN A C 1
ATOM 860 O O . GLN A 1 108 ? 7.090 -11.863 8.402 1.00 86.31 108 GLN A O 1
ATOM 865 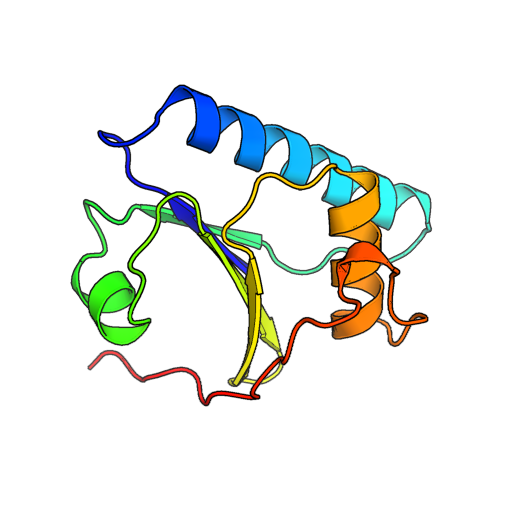N N . ILE A 1 109 ? 6.466 -12.832 6.472 1.00 85.75 109 ILE A N 1
ATOM 866 C CA . ILE A 1 109 ? 5.041 -12.579 6.717 1.00 85.75 109 ILE A CA 1
ATOM 867 C C . ILE A 1 109 ? 4.592 -13.512 7.855 1.00 85.75 109 ILE A C 1
ATOM 869 O O . ILE A 1 109 ? 4.793 -14.724 7.738 1.00 85.75 109 ILE A O 1
ATOM 873 N N . PRO A 1 110 ? 4.018 -12.973 8.943 1.00 85.38 110 PRO A N 1
ATOM 874 C CA . PRO A 1 110 ? 3.518 -13.776 10.053 1.00 85.38 110 PRO A CA 1
ATOM 875 C C . PRO A 1 110 ? 2.323 -14.622 9.599 1.00 85.38 110 PRO A C 1
ATOM 877 O O . PRO A 1 110 ? 1.515 -14.169 8.784 1.00 85.38 110 PRO A O 1
ATOM 880 N N . SER A 1 111 ? 2.207 -15.848 10.115 1.00 79.12 111 SER A N 1
ATOM 881 C CA . SER A 1 111 ? 0.987 -16.639 9.955 1.00 79.12 111 SER A CA 1
ATOM 882 C C . SER A 1 111 ? -0.069 -16.156 10.943 1.00 79.12 111 SER A C 1
ATOM 884 O O . SER A 1 111 ? 0.247 -15.801 12.077 1.00 79.12 111 SER A O 1
ATOM 886 N N . VAL A 1 112 ? -1.317 -16.130 10.490 1.00 74.44 112 VAL A N 1
ATOM 887 C CA . VAL A 1 112 ? -2.489 -15.999 11.356 1.00 74.44 112 VAL A CA 1
ATOM 888 C C . VAL A 1 112 ? -3.103 -17.395 11.390 1.00 74.44 112 VAL A C 1
ATOM 890 O O . VAL A 1 112 ? -3.358 -17.947 10.317 1.00 74.44 112 VAL A O 1
ATOM 893 N N . ASP A 1 113 ? -3.207 -17.981 12.582 1.00 55.81 113 ASP A N 1
ATOM 894 C CA . ASP A 1 113 ? -3.801 -19.308 12.805 1.00 55.81 113 ASP A CA 1
ATOM 895 C C . ASP A 1 113 ? -5.336 -19.249 12.813 1.00 55.81 113 ASP A C 1
ATOM 897 O O . ASP A 1 113 ? -5.884 -18.226 13.289 1.00 55.81 113 ASP A O 1
#

InterPro domains:
  IPR036249 Thioredoxin-like superfamily [SSF52833] (36-85)
  IPR044701 Thioredoxin-like fold domain-containing protein MRL7/MRL7L [PTHR34669] (1-111)

Foldseek 3Di:
DEWEAECVPPPVVSVLLVVQQVLLQVVCVVVVHHADDYYYHHCVVPVLLCVQVVPDAPGKDFDDDPQKTFDIDRDRDGSVQVNQVRCCVPVVDDDDPVCPPPDTDTGGRGDRD

Radius of gyration: 13.68 Å; chains: 1; bounding box: 31×31×35 Å

pLDDT: mean 91.04, std 6.44, range [55.81, 96.56]

Secondary structure (DSSP, 8-state):
-EEEE-TTS-HHHHHHHHHHHHHHHHHHHHTT--PPP-EEEETTT-HHHHHHTT--SSSEEEEEETTEEEEEE-S---HHHHHHHHHHHHH--PPPGGGTT-----EEPPP--